Protein AF-A0A2D6X4I3-F1 (afdb_monomer)

Nearest PDB structu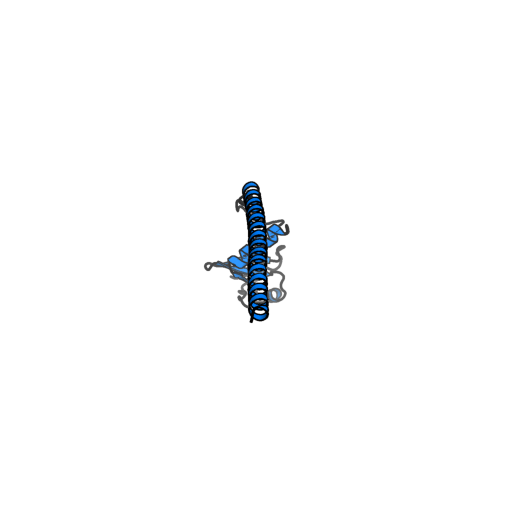res (foldseek):
  6twr-assembly1_B  TM=4.221E-01  e=1.942E+00  Bacillus subtilis
  7b1h-assembly2_E  TM=2.962E-01  e=4.558E+00  Homo sapiens

pLDDT: mean 77.53, std 13.9, range [40.97, 93.25]

Solvent-accessible surface area (backbone atoms only — not comparable to full-atom values): 8113 Å² total; per-residue (Å²): 106,68,42,36,67,75,40,82,82,58,91,62,49,70,49,77,47,72,47,102,84,48,42,32,42,35,34,41,54,75,37,73,79,57,76,80,47,50,41,65,42,62,82,59,84,85,38,88,44,42,47,81,32,50,51,69,56,48,52,49,53,53,54,51,37,55,74,69,66,71,57,87,80,67,85,66,87,59,79,69,73,70,76,54,60,67,59,56,51,50,54,51,49,51,53,50,52,51,51,53,52,52,51,52,49,54,49,51,53,54,51,53,54,51,51,54,51,53,54,53,50,52,53,51,52,52,51,52,52,52,51,54,53,54,64,74,74,111

Mean predicted aligned error: 17.74 Å

Radius of gyration: 34.86 Å; Cα contacts (8 Å, |Δi|>4): 90; chains: 1; bounding box: 54×43×102 Å

Secondary structure (DSSP, 8-state):
---GGGTTT-S-SEEEEE-TTSEEEEEETT-GGGGGS-TTPPPPTTSTTEEEEEHHHHHHHHHHHHHTT--TT----S------HHHHHHHHHHHHHHHHHHHHHHHHHHHHHHHHHHHHHHHHHHHHHHHHHHHTT-

Foldseek 3Di:
DQALVPLPPDPDQWDWDADPVQKIKIFRSPDPVSVPDDSGDDDDCPDPRIDIDHNVRVVVVVVVCVVVVVCPPDPPPPPPVPPPVVVVVVVVVVVVVVVVVVVVVVVVVVVVVVVVVVVVVVVVVVVVVVVVVVVVVD

Sequence (138 aa):
MPIGSLLQGREQQYVANQDDKGTWRVLDTWHETLKNMQPDDDVEDDNPAITILTEGAFIALVKEAARSGTLENANFSVEAAEVDETLVNELRQQINELTVALNSEKQNVVLSKKSLKETAMEHVVRLAAMDDMNSLSQ

Structure (mmCIF, N/CA/C/O backbone):
data_AF-A0A2D6X4I3-F1
#
_entry.id   AF-A0A2D6X4I3-F1
#
loop_
_atom_site.group_PDB
_atom_site.id
_atom_site.type_symbol
_atom_site.label_atom_id
_atom_site.label_alt_id
_atom_site.label_comp_id
_atom_site.label_asym_id
_atom_site.label_entity_id
_atom_site.label_seq_id
_atom_site.pdbx_PDB_ins_code
_atom_site.Cartn_x
_atom_site.Cartn_y
_atom_site.Cartn_z
_atom_site.occupancy
_atom_site.B_iso_or_equiv
_atom_site.auth_seq_id
_atom_site.auth_comp_id
_atom_site.auth_asym_id
_atom_site.auth_atom_id
_atom_site.pdbx_PDB_model_num
ATOM 1 N N . MET A 1 1 ? 7.019 -5.721 -24.549 1.00 46.41 1 MET A N 1
ATOM 2 C CA . MET A 1 1 ? 7.211 -4.348 -25.074 1.00 46.41 1 MET A CA 1
ATOM 3 C C . MET A 1 1 ? 8.696 -4.166 -25.358 1.00 46.41 1 MET A C 1
ATOM 5 O O . MET A 1 1 ? 9.446 -4.301 -24.397 1.00 46.41 1 MET A O 1
ATOM 9 N N . PRO A 1 2 ? 9.111 -3.811 -26.592 1.00 44.56 2 PRO A N 1
ATOM 10 C CA . PRO A 1 2 ? 10.525 -3.687 -26.946 1.00 44.56 2 PRO A CA 1
ATOM 11 C C . PRO A 1 2 ? 11.089 -2.443 -26.253 1.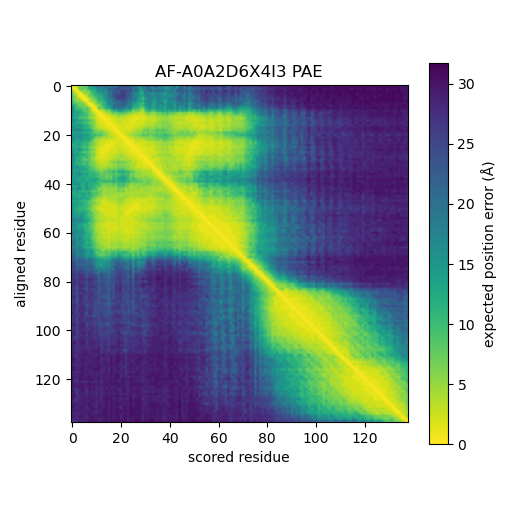00 44.56 2 PRO A C 1
ATOM 13 O O . PRO A 1 2 ? 10.728 -1.311 -26.587 1.00 44.56 2 PRO A O 1
ATOM 16 N N . ILE A 1 3 ? 11.847 -2.658 -25.178 1.00 54.31 3 ILE A N 1
ATOM 17 C CA . ILE A 1 3 ? 12.078 -1.649 -24.136 1.00 54.31 3 ILE A CA 1
ATOM 18 C C . ILE A 1 3 ? 13.544 -1.219 -24.036 1.00 54.31 3 ILE A C 1
ATOM 20 O O . ILE A 1 3 ? 13.811 -0.074 -23.672 1.00 54.31 3 ILE A O 1
ATOM 24 N N . GLY A 1 4 ? 14.510 -2.066 -24.374 1.00 49.66 4 GLY A N 1
ATOM 25 C CA . GLY A 1 4 ? 15.913 -1.793 -24.070 1.00 49.66 4 GLY A CA 1
ATOM 26 C C . GLY A 1 4 ? 16.513 -0.520 -24.708 1.00 49.66 4 GLY A C 1
ATOM 27 O O . GLY A 1 4 ? 17.418 0.061 -24.116 1.00 49.66 4 GLY A O 1
ATOM 28 N N . SER A 1 5 ? 16.040 -0.028 -25.873 1.00 42.50 5 SER A N 1
ATOM 29 C CA . SER A 1 5 ? 16.654 1.154 -26.535 1.00 42.50 5 SER A CA 1
ATOM 30 C C . SER A 1 5 ? 16.273 2.467 -25.873 1.00 42.50 5 SER A C 1
ATOM 32 O O . SER A 1 5 ? 16.924 3.488 -26.087 1.00 42.50 5 SER A O 1
ATOM 34 N N . LEU A 1 6 ? 15.162 2.454 -25.143 1.00 50.59 6 LEU A N 1
ATOM 35 C CA . LEU A 1 6 ? 14.474 3.638 -24.638 1.00 50.59 6 LEU A CA 1
ATOM 36 C C . LEU A 1 6 ? 14.788 3.922 -23.164 1.00 50.59 6 LEU A C 1
ATOM 38 O O . LEU A 1 6 ? 14.321 4.934 -22.633 1.00 50.59 6 LEU A O 1
ATOM 42 N N . LEU A 1 7 ? 15.552 3.041 -22.509 1.00 53.62 7 LEU A N 1
ATOM 43 C CA . LEU A 1 7 ? 15.829 3.094 -21.072 1.00 53.62 7 LEU A CA 1
ATOM 44 C C . LEU A 1 7 ? 17.205 3.659 -20.708 1.00 53.62 7 LEU A C 1
ATOM 46 O O . LEU A 1 7 ? 17.340 4.261 -19.644 1.00 53.62 7 LEU A O 1
ATOM 50 N N . GLN A 1 8 ? 18.220 3.523 -21.567 1.00 47.16 8 GLN A N 1
ATOM 51 C CA . GLN A 1 8 ? 19.526 4.144 -21.324 1.00 47.16 8 GLN A CA 1
ATOM 52 C C . GLN A 1 8 ? 19.444 5.657 -21.581 1.00 47.16 8 GLN A C 1
ATOM 54 O O . GLN A 1 8 ? 19.486 6.106 -22.722 1.00 47.16 8 GLN A O 1
ATOM 59 N N . GLY A 1 9 ? 19.323 6.448 -20.507 1.00 51.84 9 GLY A N 1
ATOM 60 C CA . GLY A 1 9 ? 19.392 7.917 -20.559 1.00 51.84 9 GLY A CA 1
ATOM 61 C C . GLY A 1 9 ? 18.153 8.673 -20.069 1.00 51.84 9 GLY A C 1
ATOM 62 O O . GLY A 1 9 ? 18.078 9.883 -20.268 1.00 51.84 9 GLY A O 1
ATOM 63 N N . ARG A 1 10 ? 17.181 8.009 -19.429 1.00 59.31 10 ARG A N 1
ATOM 64 C CA . ARG A 1 10 ? 16.062 8.708 -18.775 1.00 59.31 10 ARG A CA 1
ATOM 65 C C . ARG A 1 10 ? 16.497 9.305 -17.434 1.00 59.31 10 ARG A C 1
ATOM 67 O O . ARG A 1 10 ? 17.086 8.614 -16.607 1.00 59.31 10 ARG A O 1
ATOM 74 N N . GLU A 1 11 ? 16.137 10.569 -17.198 1.00 63.28 11 GLU A N 1
ATOM 75 C CA . GLU A 1 11 ? 16.295 11.235 -15.891 1.00 63.28 11 GLU A CA 1
ATOM 76 C C . GLU A 1 11 ? 15.450 10.569 -14.790 1.00 63.28 11 GLU A C 1
ATOM 78 O O . GLU A 1 11 ? 15.757 10.682 -13.607 1.00 63.28 11 GLU A O 1
ATOM 83 N N . GLN A 1 12 ? 14.383 9.865 -15.175 1.00 70.69 12 GLN A N 1
ATOM 84 C CA . GLN A 1 12 ? 13.465 9.199 -14.256 1.00 70.69 12 GLN A CA 1
ATOM 85 C C . GLN A 1 12 ? 13.907 7.759 -14.001 1.00 70.69 12 GLN A C 1
ATOM 87 O O . GLN A 1 12 ? 13.862 6.935 -14.911 1.00 70.69 12 GLN A O 1
ATOM 92 N N . GLN A 1 13 ? 14.277 7.462 -12.754 1.00 80.94 13 GLN A N 1
ATOM 93 C CA . GLN A 1 13 ? 14.703 6.128 -12.332 1.00 80.94 13 GLN A CA 1
ATOM 94 C C . GLN A 1 13 ? 13.565 5.098 -12.405 1.00 80.94 13 GLN A C 1
ATOM 96 O O . GLN A 1 13 ? 13.770 4.011 -12.936 1.00 80.94 13 GLN A O 1
ATOM 101 N N . TYR A 1 14 ? 12.361 5.437 -11.935 1.00 84.06 14 TYR A N 1
ATOM 102 C CA . TYR A 1 14 ? 11.244 4.492 -11.845 1.00 84.06 14 TYR A CA 1
ATOM 103 C C . TYR A 1 14 ? 10.129 4.820 -12.836 1.00 84.06 14 TYR A C 1
ATOM 105 O O . TYR A 1 14 ? 9.672 5.960 -12.912 1.00 84.06 14 TYR A O 1
ATOM 113 N N . VAL A 1 15 ? 9.651 3.803 -13.553 1.00 84.19 15 VAL A N 1
ATOM 114 C CA . VAL A 1 15 ? 8.513 3.907 -14.477 1.00 84.19 15 VAL A CA 1
ATOM 115 C C . VAL A 1 15 ? 7.460 2.884 -14.078 1.00 84.19 15 VAL A C 1
ATOM 117 O O . VAL A 1 15 ? 7.745 1.691 -14.042 1.00 84.19 15 VAL A O 1
ATOM 120 N N . ALA A 1 16 ? 6.239 3.337 -13.797 1.00 86.31 16 ALA A N 1
ATOM 121 C CA . ALA A 1 16 ? 5.122 2.464 -13.457 1.00 86.31 16 ALA A CA 1
ATOM 122 C C . ALA A 1 16 ? 4.143 2.367 -14.633 1.00 86.31 16 ALA A C 1
ATOM 124 O O . ALA A 1 16 ? 3.664 3.391 -15.115 1.00 86.31 16 ALA A O 1
ATOM 125 N N . ASN A 1 17 ? 3.827 1.147 -15.069 1.00 86.56 17 ASN A N 1
ATOM 126 C CA . ASN A 1 17 ? 2.817 0.883 -16.093 1.00 86.56 17 ASN A CA 1
ATOM 127 C C . ASN A 1 17 ? 1.770 -0.095 -15.560 1.00 86.56 17 ASN A C 1
ATOM 129 O O . ASN A 1 17 ? 2.116 -1.119 -14.968 1.00 86.56 17 ASN A O 1
ATOM 133 N N . GLN A 1 18 ? 0.500 0.214 -15.795 1.00 88.50 18 GLN A N 1
ATOM 134 C CA . GLN A 1 18 ? -0.616 -0.668 -15.475 1.00 88.50 18 GLN A CA 1
ATOM 135 C C . GLN A 1 18 ? -0.930 -1.567 -16.674 1.00 88.50 18 GLN A C 1
ATOM 137 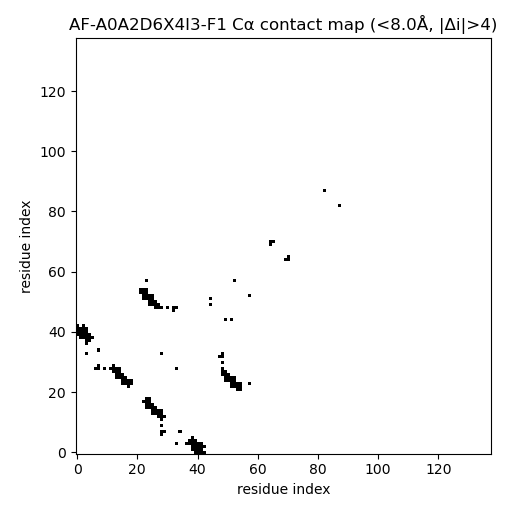O O . GLN A 1 18 ? -0.871 -1.113 -17.817 1.00 88.50 18 GLN A O 1
ATOM 142 N N . ASP A 1 19 ? -1.267 -2.829 -16.421 1.00 85.00 19 ASP A N 1
ATOM 143 C CA . ASP A 1 19 ? -1.838 -3.711 -17.439 1.00 85.00 19 ASP A CA 1
ATOM 144 C C . ASP A 1 19 ? -3.369 -3.741 -17.431 1.00 85.00 19 ASP A C 1
ATOM 146 O O . ASP A 1 19 ? -4.028 -3.244 -16.517 1.00 85.00 19 ASP A O 1
ATOM 150 N N . ASP A 1 20 ? -3.941 -4.400 -18.439 1.00 85.75 20 ASP A N 1
ATOM 151 C CA . ASP A 1 20 ? -5.391 -4.544 -18.618 1.00 85.75 20 ASP A CA 1
ATOM 152 C C . ASP A 1 20 ? -6.090 -5.282 -17.457 1.00 85.75 20 ASP A C 1
ATOM 154 O O . ASP A 1 20 ? -7.318 -5.297 -17.375 1.00 85.75 20 ASP A O 1
ATOM 158 N N . LYS A 1 21 ? -5.328 -5.928 -16.564 1.00 85.12 21 LYS A N 1
ATOM 159 C CA . LYS A 1 21 ? -5.835 -6.676 -15.404 1.00 85.12 21 LYS A CA 1
ATOM 160 C C . LYS A 1 21 ? -5.698 -5.897 -14.094 1.00 85.12 21 LYS A C 1
ATOM 162 O O . LYS A 1 21 ? -6.006 -6.448 -13.038 1.00 85.12 21 LYS A O 1
ATOM 167 N N . GLY A 1 22 ? -5.238 -4.646 -14.139 1.00 81.06 22 GLY A N 1
ATOM 168 C CA . GLY A 1 22 ? -5.058 -3.804 -12.957 1.00 81.06 22 GLY A CA 1
ATOM 169 C C . GLY A 1 22 ? -3.782 -4.101 -12.162 1.00 81.06 22 GLY A C 1
ATOM 170 O O . GLY A 1 22 ? -3.657 -3.687 -11.010 1.00 81.06 22 GLY A O 1
ATOM 171 N N . THR A 1 23 ? -2.819 -4.809 -12.748 1.00 88.88 23 THR A N 1
ATOM 172 C CA . THR A 1 23 ? -1.511 -5.052 -12.132 1.00 88.88 23 THR A CA 1
ATOM 173 C C . THR A 1 23 ? -0.538 -3.956 -12.546 1.00 88.88 23 THR A C 1
ATOM 175 O O . THR A 1 23 ? -0.415 -3.625 -13.725 1.00 88.88 23 THR A O 1
ATOM 178 N N . TRP A 1 24 ? 0.169 -3.395 -11.571 1.00 90.19 24 TRP A N 1
ATOM 179 C CA . TRP A 1 24 ? 1.172 -2.360 -11.783 1.00 90.19 24 TRP A CA 1
ATOM 180 C C . TRP A 1 24 ? 2.562 -2.981 -11.842 1.00 90.19 24 TRP A C 1
ATOM 182 O O . TRP A 1 24 ? 2.983 -3.665 -10.910 1.00 90.19 24 TRP A O 1
ATOM 192 N N . ARG A 1 25 ? 3.289 -2.710 -12.925 1.00 89.56 25 ARG A N 1
ATOM 193 C CA . ARG A 1 25 ? 4.703 -3.054 -13.088 1.00 89.56 25 ARG A CA 1
ATOM 194 C C . ARG A 1 25 ? 5.530 -1.794 -12.908 1.00 89.56 25 ARG A C 1
ATOM 196 O O . ARG A 1 25 ? 5.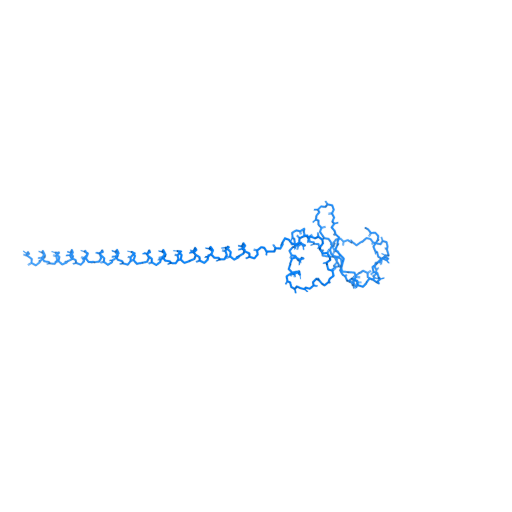429 -0.875 -13.721 1.00 89.56 25 ARG A O 1
ATOM 203 N N . VAL A 1 26 ? 6.321 -1.748 -11.844 1.00 89.50 26 VAL A N 1
ATOM 204 C CA . VAL A 1 26 ? 7.266 -0.664 -11.570 1.00 89.50 26 VAL A CA 1
ATOM 205 C C . VAL A 1 26 ? 8.652 -1.125 -11.992 1.00 89.50 26 VAL A C 1
ATOM 207 O O . VAL A 1 26 ? 9.198 -2.052 -11.406 1.00 89.50 26 VAL A O 1
ATOM 210 N N . LEU A 1 27 ? 9.202 -0.486 -13.016 1.00 87.88 27 LEU A N 1
ATOM 211 C CA . LEU A 1 27 ? 10.519 -0.775 -13.563 1.00 87.88 27 LEU A CA 1
ATOM 212 C C . LEU A 1 27 ? 11.546 0.224 -13.025 1.00 87.88 27 LEU A C 1
ATOM 214 O O . LEU A 1 27 ? 11.372 1.431 -13.211 1.00 87.88 27 LEU A O 1
ATOM 218 N N . ASP A 1 28 ? 12.624 -0.276 -12.422 1.00 88.19 28 ASP A N 1
ATOM 219 C CA . ASP A 1 28 ? 13.833 0.498 -12.133 1.00 88.19 28 ASP A CA 1
ATOM 220 C C . ASP A 1 28 ? 14.729 0.529 -13.374 1.00 88.19 28 ASP A C 1
ATOM 222 O O . ASP A 1 28 ? 15.460 -0.411 -13.683 1.00 88.19 28 ASP A O 1
ATOM 226 N N . THR A 1 29 ? 14.663 1.638 -14.098 1.00 81.69 29 THR A N 1
ATOM 227 C CA . THR A 1 29 ? 15.393 1.852 -15.350 1.00 81.69 29 THR A CA 1
ATOM 228 C C . THR A 1 29 ? 16.902 1.996 -15.154 1.00 81.69 29 THR A C 1
ATOM 230 O O . THR A 1 29 ? 17.651 1.904 -16.126 1.00 81.69 29 THR A O 1
ATOM 233 N N . TRP A 1 30 ? 17.368 2.212 -13.920 1.00 86.31 30 TRP A N 1
ATOM 234 C CA . TRP A 1 30 ? 18.792 2.340 -13.603 1.00 86.31 30 TRP A CA 1
ATOM 235 C C . TRP A 1 30 ? 19.399 1.020 -13.116 1.00 86.31 30 TRP A C 1
ATOM 237 O O . TRP A 1 30 ? 20.607 0.947 -12.877 1.00 86.31 30 TRP A O 1
ATOM 247 N N . HIS A 1 31 ? 18.587 -0.034 -13.001 1.00 86.25 31 HIS A N 1
ATOM 248 C CA . HIS A 1 31 ? 19.027 -1.328 -12.511 1.00 86.25 31 HIS A CA 1
ATOM 249 C C . HIS A 1 31 ? 20.055 -1.984 -13.454 1.00 86.25 31 HIS A C 1
ATOM 251 O O . HIS A 1 31 ? 19.891 -2.029 -14.675 1.00 86.25 31 HIS A O 1
ATOM 257 N N . GLU A 1 32 ? 21.127 -2.544 -12.882 1.00 84.88 32 GLU A N 1
ATOM 258 C CA . GLU A 1 32 ? 22.283 -3.074 -13.627 1.00 84.88 32 GLU A CA 1
ATOM 259 C C . GLU A 1 32 ? 21.919 -4.201 -14.606 1.00 84.88 32 GLU A C 1
ATOM 261 O O . GLU A 1 32 ? 22.546 -4.341 -15.656 1.00 84.88 32 GLU A O 1
ATOM 266 N N . THR A 1 33 ? 20.885 -4.989 -14.296 1.00 84.00 33 THR A N 1
ATOM 267 C CA . THR A 1 33 ? 20.435 -6.098 -15.158 1.00 84.00 33 THR A CA 1
ATOM 268 C C . THR A 1 33 ? 19.929 -5.630 -16.516 1.00 84.00 33 THR A C 1
ATOM 270 O O . THR A 1 33 ? 20.027 -6.382 -17.481 1.00 84.00 33 THR A O 1
ATOM 273 N N . LEU A 1 34 ? 19.463 -4.384 -16.619 1.00 79.38 34 LEU A N 1
ATOM 274 C CA . LEU A 1 34 ? 18.960 -3.812 -17.865 1.00 79.38 34 LEU A CA 1
ATOM 275 C C . LEU A 1 34 ? 20.086 -3.314 -18.780 1.00 79.38 34 LEU A C 1
ATOM 277 O O . LEU A 1 34 ? 19.879 -3.178 -19.981 1.00 79.38 34 LEU A O 1
ATOM 281 N N . LYS A 1 35 ? 21.299 -3.081 -18.254 1.00 76.88 35 LYS A N 1
ATOM 282 C CA . LYS A 1 35 ? 22.430 -2.557 -19.046 1.00 76.88 35 LYS A CA 1
ATOM 283 C C . LYS A 1 35 ? 22.931 -3.527 -20.111 1.00 76.88 35 LYS A C 1
ATOM 285 O O . LYS A 1 35 ? 23.544 -3.091 -21.081 1.00 76.88 35 LYS A O 1
ATOM 290 N N . ASN A 1 36 ? 22.695 -4.820 -19.905 1.00 76.44 36 ASN A N 1
ATOM 291 C CA . ASN A 1 36 ? 23.133 -5.886 -20.803 1.00 76.44 36 ASN A CA 1
ATOM 292 C C . ASN A 1 36 ? 22.003 -6.406 -21.704 1.00 76.44 36 ASN A C 1
ATOM 294 O O . ASN A 1 36 ? 22.250 -7.314 -22.495 1.00 76.44 36 ASN A O 1
ATOM 298 N N . MET A 1 37 ? 20.782 -5.874 -21.577 1.00 74.75 37 MET A N 1
ATOM 299 C CA . MET A 1 37 ? 19.652 -6.273 -22.418 1.00 74.75 37 MET A CA 1
ATOM 300 C C . MET A 1 37 ? 19.699 -5.538 -23.751 1.00 74.75 37 MET A C 1
ATOM 302 O O . MET A 1 37 ? 20.101 -4.371 -23.821 1.00 74.75 37 MET A O 1
ATOM 306 N N . GLN A 1 38 ? 19.303 -6.225 -24.820 1.00 74.62 38 GLN A N 1
ATOM 307 C CA . GLN A 1 38 ? 19.220 -5.585 -26.115 1.00 74.62 38 GLN A CA 1
ATOM 308 C C . GLN A 1 38 ? 18.026 -4.639 -26.187 1.00 74.62 38 GLN A C 1
ATOM 310 O O . GLN A 1 38 ? 17.029 -4.806 -25.483 1.00 74.62 38 GLN A O 1
ATOM 315 N N . PRO A 1 39 ? 18.116 -3.637 -27.071 1.00 65.06 39 PRO A N 1
ATOM 316 C CA . PRO A 1 39 ? 17.098 -2.625 -27.208 1.00 65.06 39 PRO A CA 1
ATOM 317 C C . PRO A 1 39 ? 15.663 -3.097 -27.472 1.00 65.06 39 PRO A C 1
ATOM 319 O O . PRO A 1 39 ? 14.717 -2.391 -27.124 1.00 65.06 39 PRO A O 1
ATOM 322 N N . ASP A 1 40 ? 15.517 -4.283 -28.045 1.00 70.31 40 ASP A N 1
ATOM 323 C CA . ASP A 1 40 ? 14.233 -4.873 -28.407 1.00 70.31 40 ASP A CA 1
ATOM 324 C C . ASP A 1 40 ? 13.830 -6.022 -27.475 1.00 70.31 40 ASP A C 1
ATOM 326 O O . ASP A 1 40 ? 12.771 -6.619 -27.669 1.00 70.31 40 ASP A O 1
ATOM 330 N N . ASP A 1 41 ? 14.647 -6.319 -26.460 1.00 78.00 41 ASP A N 1
ATOM 331 C CA . ASP A 1 41 ? 14.343 -7.374 -25.505 1.00 78.00 41 ASP A CA 1
ATOM 332 C C . ASP A 1 41 ? 13.197 -6.937 -24.585 1.00 78.00 41 ASP A C 1
ATOM 334 O O . ASP A 1 41 ? 13.166 -5.820 -24.049 1.00 78.00 41 ASP A O 1
ATOM 338 N N . ASP A 1 42 ? 12.254 -7.855 -24.393 1.00 74.25 42 ASP A N 1
ATOM 339 C CA . ASP A 1 42 ? 11.203 -7.731 -23.395 1.00 74.25 42 ASP A CA 1
ATOM 340 C C . ASP A 1 42 ? 11.786 -8.044 -22.006 1.00 74.25 42 ASP A C 1
ATOM 342 O O . ASP A 1 42 ? 12.549 -8.994 -21.831 1.00 74.25 42 ASP A O 1
ATOM 346 N N . VAL A 1 43 ? 11.421 -7.244 -21.001 1.00 80.62 43 VAL A N 1
ATOM 347 C CA . VAL A 1 43 ? 11.801 -7.495 -19.604 1.00 80.62 43 VAL A CA 1
ATOM 348 C C . VAL A 1 43 ? 10.748 -8.395 -18.965 1.00 80.62 43 VAL A C 1
ATOM 350 O O . VAL A 1 43 ? 9.585 -8.006 -18.868 1.00 80.62 43 VAL A O 1
ATOM 353 N N . GLU A 1 44 ? 11.157 -9.594 -18.552 1.00 83.69 44 GLU A N 1
ATOM 354 C CA . GLU A 1 44 ? 10.276 -10.554 -17.883 1.00 83.69 44 GLU A CA 1
ATOM 355 C C . GLU A 1 44 ? 9.871 -10.092 -16.474 1.00 83.69 44 GLU A C 1
ATOM 357 O O . GLU A 1 44 ? 10.602 -9.376 -15.790 1.00 83.69 44 GLU A O 1
ATOM 362 N N . ASP A 1 45 ? 8.687 -10.527 -16.041 1.00 81.12 45 ASP A N 1
ATOM 363 C CA . ASP A 1 45 ? 8.058 -10.157 -14.765 1.00 81.12 45 ASP A CA 1
ATOM 364 C C . ASP A 1 45 ? 8.847 -10.636 -13.526 1.00 81.12 45 ASP A C 1
ATOM 366 O O . ASP A 1 45 ? 8.650 -10.118 -12.428 1.00 81.12 45 ASP A O 1
ATOM 370 N N . ASP A 1 46 ? 9.738 -11.614 -13.687 1.00 85.94 46 ASP A N 1
ATOM 371 C CA . ASP A 1 46 ? 10.629 -12.142 -12.649 1.00 85.94 46 ASP A CA 1
ATOM 372 C C . ASP A 1 46 ? 11.982 -11.410 -12.573 1.00 85.94 46 ASP A C 1
ATOM 374 O O . ASP A 1 46 ? 12.801 -11.695 -11.691 1.00 85.94 46 ASP A O 1
ATOM 378 N N . ASN A 1 47 ? 12.226 -10.449 -13.469 1.00 85.94 47 ASN A N 1
ATOM 379 C CA . ASN A 1 47 ? 13.456 -9.676 -13.482 1.00 85.94 47 ASN A CA 1
ATOM 380 C C . ASN A 1 47 ? 13.571 -8.843 -12.193 1.00 85.94 47 ASN A C 1
ATOM 382 O O . ASN A 1 47 ? 12.626 -8.142 -11.830 1.00 85.94 47 ASN A O 1
ATOM 386 N N . PRO A 1 48 ? 14.740 -8.819 -11.527 1.00 87.75 48 PRO A N 1
ATOM 387 C CA . PRO A 1 48 ? 14.934 -8.048 -10.295 1.00 87.75 48 PRO A CA 1
ATOM 388 C C . PRO A 1 48 ? 14.757 -6.531 -10.467 1.00 87.75 48 PRO A C 1
ATOM 390 O O . PRO A 1 48 ? 14.581 -5.828 -9.477 1.00 87.75 48 PRO A O 1
ATOM 393 N N . ALA A 1 49 ? 14.789 -6.019 -11.702 1.00 86.69 49 ALA A N 1
ATOM 394 C CA . ALA A 1 49 ? 14.490 -4.622 -12.001 1.00 86.69 49 ALA A CA 1
ATOM 395 C C . ALA A 1 49 ? 12.985 -4.291 -11.963 1.00 86.69 49 ALA A C 1
ATOM 397 O O . ALA A 1 49 ? 12.624 -3.117 -12.041 1.00 86.69 49 ALA A O 1
ATOM 398 N N . ILE A 1 50 ? 12.102 -5.294 -11.880 1.00 89.25 50 ILE A N 1
ATOM 399 C CA . ILE A 1 50 ? 10.649 -5.120 -11.874 1.00 89.25 50 ILE A CA 1
ATOM 400 C C . ILE A 1 50 ? 10.087 -5.413 -10.485 1.00 89.25 50 ILE A C 1
ATOM 402 O O . ILE A 1 50 ? 10.331 -6.449 -9.876 1.00 89.25 50 ILE A O 1
ATOM 406 N N . THR A 1 51 ? 9.260 -4.493 -9.998 1.00 91.06 51 THR A N 1
ATOM 407 C CA . THR A 1 51 ? 8.392 -4.706 -8.842 1.00 91.06 51 THR A CA 1
ATOM 408 C C . THR A 1 51 ? 6.945 -4.765 -9.301 1.00 91.06 51 THR A C 1
ATOM 410 O O . THR A 1 51 ? 6.434 -3.823 -9.910 1.00 91.06 51 THR A O 1
ATOM 413 N N . ILE A 1 52 ? 6.271 -5.868 -8.982 1.00 91.69 52 ILE A N 1
ATOM 414 C CA . ILE A 1 52 ? 4.865 -6.080 -9.323 1.00 91.69 52 ILE A CA 1
ATOM 415 C C . ILE A 1 52 ? 3.999 -5.742 -8.117 1.00 91.69 52 ILE A C 1
ATOM 417 O O . ILE A 1 52 ? 4.178 -6.287 -7.027 1.00 91.69 52 ILE A O 1
ATOM 421 N N . LEU A 1 53 ? 3.035 -4.853 -8.325 1.00 92.12 53 LEU A N 1
ATOM 422 C CA . LEU A 1 53 ? 2.090 -4.413 -7.312 1.00 92.12 53 LEU A CA 1
ATOM 423 C C . LEU A 1 53 ? 0.662 -4.663 -7.785 1.00 92.12 53 LEU A C 1
ATOM 425 O O . LEU A 1 53 ? 0.315 -4.470 -8.950 1.00 92.12 53 LEU A O 1
ATOM 429 N N . THR A 1 54 ? -0.198 -5.049 -6.849 1.00 93.25 54 THR A N 1
ATOM 430 C CA . THR A 1 54 ? -1.644 -4.987 -7.079 1.00 93.25 54 THR A CA 1
ATOM 431 C C . THR A 1 54 ? -2.090 -3.527 -7.121 1.00 93.25 54 THR A C 1
ATOM 433 O O . THR A 1 54 ? -1.442 -2.660 -6.531 1.00 93.25 54 THR A O 1
ATOM 436 N N . GLU A 1 55 ? -3.226 -3.246 -7.759 1.00 88.50 55 GLU A N 1
ATOM 437 C CA . GLU A 1 55 ? -3.813 -1.901 -7.784 1.00 88.50 55 GLU A CA 1
ATOM 438 C C . GLU A 1 55 ? -3.937 -1.285 -6.384 1.00 88.50 55 GLU A C 1
ATOM 440 O O . GLU A 1 55 ? -3.500 -0.158 -6.154 1.00 88.50 55 GLU A O 1
ATOM 445 N N . GLY A 1 56 ? -4.441 -2.052 -5.413 1.00 89.25 56 GLY A N 1
ATOM 446 C CA . GLY A 1 56 ? -4.558 -1.592 -4.029 1.00 89.25 56 GLY A CA 1
ATOM 447 C C . GLY A 1 56 ? -3.207 -1.257 -3.389 1.00 89.25 56 GLY A C 1
ATOM 448 O O . GLY A 1 56 ? -3.093 -0.244 -2.698 1.00 89.25 56 GLY A O 1
ATOM 449 N N . ALA A 1 57 ? -2.174 -2.066 -3.646 1.00 91.19 57 ALA A N 1
ATOM 450 C CA . ALA A 1 57 ? -0.827 -1.817 -3.135 1.00 91.19 57 ALA A CA 1
ATOM 451 C C . ALA A 1 57 ? -0.197 -0.566 -3.765 1.00 91.19 57 ALA A C 1
ATOM 453 O O . ALA A 1 57 ? 0.410 0.237 -3.057 1.00 91.19 57 ALA A O 1
ATOM 454 N N . PHE A 1 58 ? -0.392 -0.363 -5.071 1.00 90.06 58 PHE A N 1
ATOM 455 C CA . PHE A 1 58 ? 0.083 0.830 -5.766 1.00 90.06 58 PHE A CA 1
ATOM 456 C C . PHE A 1 58 ? -0.611 2.100 -5.250 1.00 90.06 58 PHE A C 1
ATOM 458 O O . PHE A 1 58 ? 0.057 3.072 -4.903 1.00 90.06 58 PHE A O 1
ATOM 465 N N . ILE A 1 59 ? -1.939 2.076 -5.094 1.00 88.00 59 ILE A N 1
ATOM 466 C CA . ILE A 1 59 ? -2.700 3.204 -4.534 1.00 88.00 59 ILE A CA 1
ATOM 467 C C . ILE A 1 59 ? -2.240 3.524 -3.106 1.00 88.00 59 ILE A C 1
ATOM 469 O O . ILE A 1 59 ? -2.100 4.696 -2.755 1.00 88.00 59 ILE A O 1
ATOM 473 N N . ALA A 1 60 ? -1.999 2.508 -2.272 1.00 90.44 60 ALA A N 1
ATOM 474 C CA . ALA A 1 60 ? -1.509 2.707 -0.910 1.00 90.44 60 ALA A CA 1
ATOM 475 C C . ALA A 1 60 ? -0.121 3.367 -0.890 1.00 90.44 60 ALA A C 1
ATOM 477 O O . ALA A 1 60 ? 0.087 4.319 -0.138 1.00 90.44 60 ALA A O 1
ATOM 478 N N . LEU A 1 61 ? 0.794 2.914 -1.754 1.00 87.56 61 LEU A N 1
ATOM 479 C CA . LEU A 1 61 ? 2.130 3.494 -1.902 1.00 87.56 61 LEU A CA 1
ATOM 480 C C . LEU A 1 61 ? 2.061 4.970 -2.311 1.00 87.56 61 LEU A C 1
ATOM 482 O O . LEU A 1 61 ? 2.716 5.812 -1.701 1.00 87.56 61 LEU A O 1
ATOM 486 N N . VAL A 1 62 ? 1.230 5.293 -3.305 1.00 85.00 62 VAL A N 1
ATOM 487 C CA . VAL A 1 62 ? 1.047 6.669 -3.782 1.00 85.00 62 VAL A CA 1
ATOM 488 C C . VAL A 1 62 ? 0.441 7.561 -2.696 1.00 85.00 62 VAL A C 1
ATOM 490 O O . VAL A 1 62 ? 0.914 8.676 -2.488 1.00 85.00 62 VAL A O 1
ATOM 493 N N . LYS A 1 63 ? -0.565 7.075 -1.958 1.00 84.88 63 LYS A N 1
ATOM 494 C CA . LYS A 1 63 ? -1.168 7.820 -0.839 1.00 84.88 63 LYS A CA 1
ATOM 495 C C . LYS A 1 63 ? -0.165 8.100 0.276 1.00 84.88 63 LYS A C 1
ATOM 497 O O . LYS A 1 63 ? -0.157 9.20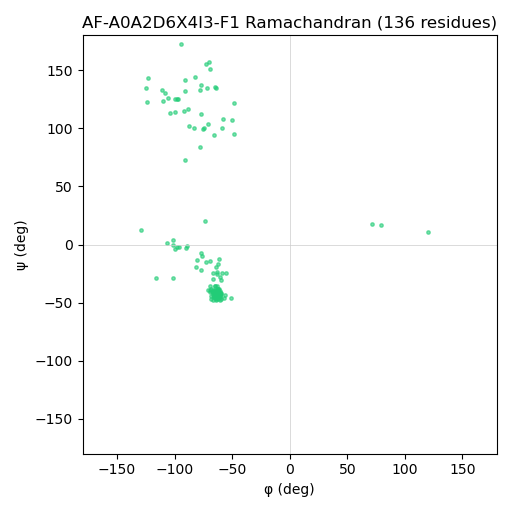0 0.822 1.00 84.88 63 LYS A O 1
ATOM 502 N N . GLU A 1 64 ? 0.683 7.132 0.604 1.00 85.00 64 GLU A N 1
ATOM 503 C CA . GLU A 1 64 ? 1.716 7.313 1.623 1.00 85.00 64 GLU A CA 1
ATOM 504 C C . GLU A 1 64 ? 2.808 8.284 1.159 1.00 85.00 64 GLU A C 1
ATOM 506 O O . GLU A 1 64 ? 3.216 9.157 1.922 1.00 85.00 64 GLU A O 1
ATOM 511 N N . ALA A 1 65 ? 3.228 8.206 -0.106 1.00 82.56 65 ALA A N 1
ATOM 512 C CA . ALA A 1 65 ? 4.180 9.152 -0.686 1.00 82.56 65 ALA A CA 1
ATOM 513 C C . ALA A 1 65 ? 3.617 10.586 -0.729 1.00 82.56 65 ALA A C 1
ATOM 515 O O . ALA A 1 65 ? 4.325 11.541 -0.404 1.00 82.56 65 ALA A O 1
ATOM 516 N N . ALA A 1 66 ? 2.324 10.740 -1.041 1.00 77.81 66 ALA A N 1
ATOM 517 C CA . ALA A 1 66 ? 1.626 12.023 -0.967 1.00 77.81 66 ALA A CA 1
ATOM 518 C C . ALA A 1 66 ? 1.595 12.563 0.471 1.00 77.81 66 ALA A C 1
ATOM 520 O O . ALA A 1 66 ? 1.909 13.728 0.702 1.00 77.81 66 ALA A O 1
ATOM 521 N N . ARG A 1 67 ? 1.291 11.703 1.453 1.00 74.31 67 ARG A N 1
ATOM 522 C CA . ARG A 1 67 ? 1.317 12.056 2.880 1.00 74.31 67 ARG A CA 1
ATOM 523 C C . ARG A 1 67 ? 2.713 12.469 3.350 1.00 74.31 67 ARG A C 1
ATOM 525 O O . ARG A 1 67 ? 2.838 13.384 4.157 1.00 74.31 67 ARG A O 1
ATOM 532 N N . SER A 1 68 ? 3.750 11.798 2.854 1.00 80.88 68 SER A N 1
ATOM 533 C CA . SER A 1 68 ? 5.146 12.086 3.184 1.00 80.88 68 SER A CA 1
ATOM 534 C C . SER A 1 68 ? 5.703 13.318 2.458 1.00 80.88 68 SER A C 1
ATOM 536 O O . SER A 1 68 ? 6.826 13.722 2.758 1.00 80.88 68 SER A O 1
ATOM 538 N N . GLY A 1 69 ? 4.961 13.904 1.511 1.00 69.12 69 GLY A N 1
ATOM 539 C CA . GLY A 1 69 ? 5.382 15.089 0.761 1.00 69.12 69 GLY A CA 1
ATOM 540 C C . GLY A 1 69 ? 6.509 14.842 -0.248 1.00 69.12 69 GLY A C 1
ATOM 541 O O . GLY A 1 69 ? 7.149 15.792 -0.677 1.00 69.12 69 GLY A O 1
ATOM 542 N N . THR A 1 70 ? 6.773 13.589 -0.630 1.00 72.12 70 THR A N 1
ATOM 543 C CA . THR A 1 70 ? 7.884 13.218 -1.530 1.00 72.12 70 THR A CA 1
ATOM 544 C C . THR A 1 70 ? 7.508 13.232 -3.015 1.00 72.12 70 THR A C 1
ATOM 546 O O . THR A 1 70 ? 8.351 12.980 -3.875 1.00 72.12 70 THR A O 1
ATOM 549 N N . LEU A 1 71 ? 6.250 13.533 -3.344 1.00 68.56 71 LEU A N 1
ATOM 550 C CA . LEU A 1 71 ? 5.749 13.598 -4.717 1.00 68.56 71 LEU A CA 1
ATOM 551 C C . LEU A 1 71 ? 5.881 15.019 -5.285 1.00 68.56 71 LEU A C 1
ATOM 553 O O . LEU A 1 71 ? 4.887 15.716 -5.457 1.00 68.56 71 LEU A O 1
ATOM 557 N N . GLU A 1 72 ? 7.105 15.451 -5.596 1.00 55.38 72 GLU A N 1
ATOM 558 C CA . GLU A 1 72 ? 7.355 16.806 -6.125 1.00 55.38 72 GLU A CA 1
ATOM 559 C C . GLU A 1 72 ? 6.889 17.008 -7.586 1.00 55.38 72 GLU A C 1
ATOM 561 O O . GLU A 1 72 ? 6.737 18.143 -8.022 1.00 55.38 72 GLU A O 1
ATOM 566 N N . ASN A 1 73 ? 6.601 15.933 -8.337 1.00 53.38 73 ASN A N 1
ATOM 567 C CA . ASN A 1 73 ? 6.258 15.990 -9.773 1.00 53.38 73 ASN A CA 1
ATOM 568 C C . ASN A 1 73 ? 4.976 15.235 -10.165 1.00 53.38 73 ASN A C 1
ATOM 570 O O . ASN A 1 73 ? 4.728 14.987 -11.347 1.00 53.38 73 ASN A O 1
ATOM 574 N N . ALA A 1 74 ? 4.153 14.829 -9.201 1.00 50.47 74 ALA A N 1
ATOM 575 C CA . ALA A 1 74 ? 2.921 14.116 -9.508 1.00 50.47 74 ALA A CA 1
ATOM 576 C C . ALA A 1 74 ? 1.774 15.112 -9.752 1.00 50.47 74 ALA A C 1
ATOM 578 O O . ALA A 1 74 ? 1.196 15.657 -8.815 1.00 50.47 74 ALA A O 1
ATOM 579 N N . ASN A 1 75 ? 1.433 15.352 -11.024 1.00 43.56 75 ASN A N 1
ATOM 580 C CA . ASN A 1 75 ? 0.231 16.106 -11.382 1.00 43.56 75 ASN A CA 1
ATOM 581 C C . ASN A 1 75 ? -1.000 15.203 -11.238 1.00 43.56 75 ASN A C 1
ATOM 583 O O . ASN A 1 75 ? -1.459 14.579 -12.198 1.00 43.56 75 ASN A O 1
ATOM 587 N N . PHE A 1 76 ? -1.520 15.103 -10.019 1.00 50.62 76 PHE A N 1
ATOM 588 C CA . PHE A 1 76 ? -2.806 14.471 -9.784 1.00 50.62 76 PHE A CA 1
ATOM 589 C C . PHE A 1 76 ? -3.906 15.434 -10.242 1.00 50.62 76 PHE A C 1
ATOM 591 O O . PHE A 1 76 ? -4.323 16.309 -9.499 1.00 50.62 76 PHE A O 1
ATOM 598 N N . SER A 1 77 ? -4.441 15.222 -11.447 1.00 40.97 77 SER A N 1
ATOM 599 C CA . SER A 1 77 ? -5.794 15.697 -11.802 1.00 40.97 77 SER A CA 1
ATOM 600 C C . SER A 1 77 ? -6.889 14.857 -11.128 1.00 40.97 77 SER A C 1
ATOM 602 O O . SER A 1 77 ? -8.035 14.821 -11.564 1.00 40.97 77 SER A O 1
ATOM 604 N N . VAL A 1 78 ? -6.532 14.152 -10.056 1.00 44.56 78 VAL A N 1
ATOM 605 C CA . VAL A 1 78 ? -7.502 13.667 -9.095 1.00 44.56 78 VAL A CA 1
ATOM 606 C C . VAL A 1 78 ? -7.845 14.903 -8.290 1.00 44.56 78 VAL A C 1
ATOM 608 O O . VAL A 1 78 ? -6.975 15.424 -7.597 1.00 44.56 78 VAL A O 1
ATOM 611 N N . GLU A 1 79 ? -9.077 15.391 -8.424 1.00 43.25 79 GLU A N 1
ATOM 612 C CA . GLU A 1 79 ? -9.695 16.242 -7.414 1.00 43.25 79 GLU A CA 1
ATOM 613 C C . GLU A 1 79 ? -9.460 15.532 -6.082 1.00 43.25 79 GLU A C 1
ATOM 615 O O . GLU A 1 79 ? -10.141 14.562 -5.741 1.00 43.25 79 GLU A O 1
ATOM 620 N N . ALA A 1 80 ? -8.392 15.918 -5.382 1.00 49.47 80 ALA A N 1
ATOM 621 C CA . ALA A 1 80 ? -8.194 15.544 -4.008 1.00 49.47 80 ALA A CA 1
ATOM 622 C C . ALA A 1 80 ? -9.432 16.117 -3.346 1.00 49.47 80 ALA A C 1
ATOM 624 O O . ALA A 1 80 ? -9.530 17.333 -3.215 1.00 49.47 80 ALA A O 1
ATOM 625 N N . ALA A 1 81 ? -10.424 15.261 -3.082 1.00 54.06 81 ALA A N 1
ATOM 626 C CA . ALA A 1 81 ? -11.577 15.639 -2.299 1.00 54.06 81 ALA A CA 1
ATOM 627 C C . ALA A 1 81 ? -10.976 16.271 -1.053 1.00 54.06 81 ALA A C 1
ATOM 629 O O . ALA A 1 81 ? -10.298 15.571 -0.290 1.00 54.06 81 ALA A O 1
ATOM 630 N N . GLU A 1 82 ? -11.080 17.601 -0.968 1.00 57.31 82 GLU A N 1
ATOM 631 C CA . GLU A 1 82 ? -10.532 18.361 0.138 1.00 57.31 82 GLU A CA 1
ATOM 632 C C . GLU A 1 82 ? -11.003 17.628 1.378 1.00 57.31 82 GLU A C 1
ATOM 634 O O . GLU A 1 82 ? -12.192 17.322 1.511 1.00 57.31 82 GLU A O 1
ATOM 639 N N . VAL A 1 83 ? -10.047 17.194 2.198 1.00 59.12 83 VAL A N 1
ATOM 640 C CA . VAL A 1 83 ? -10.377 16.482 3.423 1.00 59.12 83 VAL A CA 1
ATOM 641 C C . VAL A 1 83 ? -11.260 17.445 4.189 1.00 59.12 83 VAL A C 1
ATOM 643 O O . VAL A 1 83 ? -10.774 18.479 4.635 1.00 59.12 83 VAL A O 1
ATOM 646 N N . ASP A 1 84 ? -12.553 17.140 4.260 1.00 67.62 84 ASP A N 1
ATOM 647 C CA . ASP A 1 84 ? -13.516 18.011 4.906 1.00 67.62 84 ASP A CA 1
ATOM 648 C C . ASP A 1 84 ? -13.172 18.039 6.395 1.00 67.62 84 ASP A C 1
ATOM 650 O O . ASP A 1 84 ? -13.528 17.149 7.174 1.00 67.62 84 ASP A O 1
ATOM 654 N N . GLU A 1 85 ? -12.384 19.043 6.779 1.00 73.25 85 GLU A N 1
ATOM 655 C CA . GLU A 1 85 ? -11.897 19.216 8.140 1.00 73.25 85 GLU A CA 1
ATOM 656 C C . GLU A 1 85 ? -13.068 19.335 9.119 1.00 73.25 85 GLU A C 1
ATOM 658 O O . GLU A 1 85 ? -12.928 18.977 10.290 1.00 73.25 85 GLU A O 1
ATOM 663 N N . THR A 1 86 ? -14.244 19.770 8.648 1.00 75.69 86 THR A N 1
ATOM 664 C CA . THR A 1 86 ? -15.455 19.835 9.468 1.00 75.69 86 THR A CA 1
ATOM 665 C C . THR A 1 86 ? -15.949 18.436 9.829 1.00 75.69 86 THR A C 1
ATOM 667 O O . THR A 1 86 ? -16.137 18.151 11.013 1.00 75.69 86 THR A O 1
ATOM 670 N N . LEU A 1 87 ? -16.013 17.521 8.856 1.00 77.12 87 LEU A N 1
ATOM 671 C CA . LEU A 1 87 ? -16.379 16.121 9.073 1.00 77.12 87 LEU A CA 1
ATOM 672 C C . LEU A 1 87 ? -15.354 15.393 9.955 1.00 77.12 87 LEU A C 1
ATOM 674 O O . LEU A 1 87 ? -15.716 14.616 10.840 1.00 77.12 87 LEU A O 1
ATOM 678 N N . VAL A 1 88 ? -14.059 15.658 9.757 1.00 80.25 88 VAL A N 1
ATOM 679 C CA . VAL A 1 88 ? -12.995 15.070 10.587 1.00 80.25 88 VAL A CA 1
ATOM 680 C C . VAL A 1 88 ? -13.108 15.531 12.042 1.00 80.25 88 VAL A C 1
ATOM 682 O O . VAL A 1 88 ? -12.934 14.723 12.961 1.00 80.25 88 VAL A O 1
ATOM 685 N N . ASN A 1 89 ? -13.410 16.808 12.271 1.00 82.81 89 ASN A N 1
ATOM 686 C CA . ASN A 1 89 ? -13.595 17.348 13.614 1.00 82.81 89 ASN A CA 1
ATOM 687 C C . ASN A 1 89 ? -14.871 16.814 14.279 1.00 82.81 89 ASN A C 1
ATOM 689 O O . ASN A 1 89 ? -14.826 16.455 15.457 1.00 82.81 89 ASN A O 1
ATOM 693 N N . GLU A 1 90 ? -15.965 16.670 13.530 1.00 88.12 90 GLU A N 1
ATOM 694 C CA . GLU A 1 90 ? -17.211 16.077 14.024 1.00 88.12 90 GLU A CA 1
ATOM 695 C C . GLU A 1 90 ? -17.015 14.613 14.445 1.00 88.12 90 GLU A C 1
ATOM 697 O O . GLU A 1 90 ? -17.371 14.227 15.560 1.00 88.12 90 GLU A O 1
ATOM 702 N N . LEU A 1 91 ? -16.357 13.803 13.611 1.00 86.44 91 LEU A N 1
ATOM 703 C CA . LEU A 1 91 ? -16.060 12.404 13.936 1.00 86.44 91 LEU A CA 1
ATOM 704 C C . LEU A 1 91 ? -15.150 12.278 15.167 1.00 86.44 91 LEU A C 1
ATOM 706 O O . LEU A 1 91 ? -15.351 11.398 16.007 1.00 86.44 91 LEU A O 1
ATOM 710 N N . ARG A 1 92 ? -14.168 13.175 15.324 1.00 88.94 92 ARG A N 1
ATOM 711 C CA . ARG A 1 92 ? -13.318 13.226 16.527 1.00 88.94 92 ARG A CA 1
ATOM 712 C C . ARG A 1 92 ? -14.110 13.595 17.776 1.00 88.94 92 ARG A C 1
ATOM 714 O O . ARG 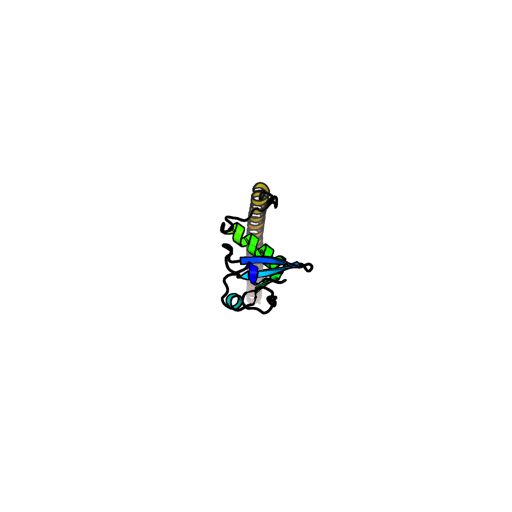A 1 92 ? -13.860 13.029 18.841 1.00 88.94 92 ARG A O 1
ATOM 721 N N . GLN A 1 93 ? -15.059 14.517 17.654 1.00 89.06 93 GLN A N 1
ATOM 722 C CA . GLN A 1 93 ? -15.939 14.885 18.754 1.00 89.06 93 GLN A CA 1
ATOM 723 C C . GLN A 1 93 ? -16.822 13.702 19.169 1.00 89.06 93 GLN A C 1
ATOM 725 O O . GLN A 1 93 ? -16.850 13.364 20.352 1.00 89.06 93 GLN A O 1
ATOM 730 N N . GLN A 1 94 ? -17.436 13.003 18.211 1.00 89.69 94 GLN A N 1
ATOM 731 C CA . GLN A 1 94 ? -18.238 11.805 18.485 1.00 89.69 94 GLN A CA 1
ATOM 732 C C . GLN A 1 94 ? -17.415 10.702 19.165 1.00 89.69 94 GLN A C 1
ATOM 734 O O . GLN A 1 94 ? -17.877 10.086 20.126 1.00 89.69 94 GLN A O 1
ATOM 739 N N . ILE A 1 95 ? -16.169 10.476 18.728 1.00 90.12 95 ILE A N 1
ATOM 740 C CA . ILE A 1 95 ? -15.257 9.517 19.373 1.00 90.12 95 ILE A CA 1
ATOM 741 C C . ILE A 1 95 ? -14.991 9.902 20.833 1.00 90.12 95 ILE A C 1
ATOM 743 O O . ILE A 1 95 ? -15.013 9.034 21.711 1.00 90.12 95 ILE A O 1
ATOM 747 N N . ASN A 1 96 ? -14.757 11.184 21.115 1.00 92.00 96 ASN A N 1
ATOM 748 C CA . ASN A 1 96 ? -14.539 11.655 22.482 1.00 92.00 96 ASN A CA 1
ATOM 749 C C . ASN A 1 96 ? -15.795 11.496 23.346 1.00 92.00 96 ASN A C 1
ATOM 751 O O . ASN A 1 96 ? -15.700 10.981 24.459 1.00 92.00 96 ASN A O 1
ATOM 755 N N . GLU A 1 97 ? -16.966 11.872 22.835 1.00 92.06 97 GLU A N 1
ATOM 756 C CA . GLU A 1 97 ? -18.243 11.731 23.543 1.00 92.06 97 GLU A CA 1
ATOM 757 C C . GLU A 1 97 ? -18.550 10.264 23.873 1.00 92.06 97 GLU A C 1
ATOM 759 O O . GLU A 1 97 ? -18.825 9.930 25.029 1.00 92.06 97 GLU A O 1
ATOM 764 N N . LEU A 1 98 ? -18.406 9.363 22.895 1.00 90.75 98 LEU A N 1
ATOM 765 C CA . LEU A 1 98 ? -18.586 7.922 23.091 1.00 90.75 98 LEU A CA 1
ATOM 766 C C . LEU A 1 98 ? -17.575 7.344 24.088 1.00 90.75 98 LEU A C 1
ATOM 768 O O . LEU A 1 98 ? -17.926 6.499 24.911 1.00 90.75 98 LEU A O 1
ATOM 772 N N . THR A 1 99 ? -16.329 7.817 24.061 1.00 89.56 99 THR A N 1
ATOM 773 C CA . THR A 1 99 ? -15.291 7.378 25.005 1.00 89.56 99 THR A CA 1
ATOM 774 C C . THR A 1 99 ? -15.612 7.817 26.435 1.00 89.56 99 THR A C 1
ATOM 776 O O . THR A 1 99 ? -15.438 7.040 27.378 1.00 89.56 99 THR A O 1
ATOM 779 N N . VAL A 1 100 ? -16.117 9.040 26.614 1.00 91.94 100 VAL A N 1
ATOM 780 C CA . VAL A 1 100 ? -16.547 9.554 27.922 1.00 91.94 100 VAL A CA 1
ATOM 781 C C . VAL A 1 100 ? -17.757 8.773 28.442 1.00 91.94 100 VAL A C 1
ATOM 783 O O . VAL A 1 100 ? -17.742 8.349 29.600 1.00 91.94 100 VAL A O 1
ATOM 786 N N . ALA A 1 101 ? -18.760 8.519 27.597 1.00 88.00 101 ALA A N 1
ATOM 787 C CA . ALA A 1 101 ? -19.936 7.726 27.956 1.00 88.00 101 ALA A CA 1
ATOM 788 C C . ALA A 1 101 ? -19.565 6.285 28.350 1.00 88.00 101 ALA A C 1
ATOM 790 O O . ALA A 1 101 ? -20.009 5.778 29.378 1.00 88.00 101 ALA A O 1
ATOM 791 N N . LEU A 1 102 ? -18.672 5.643 27.592 1.00 88.19 102 LEU A N 1
ATOM 792 C CA . LEU A 1 102 ? -18.205 4.294 27.904 1.00 88.19 102 LEU A CA 1
ATOM 793 C C . LEU A 1 102 ? -17.464 4.237 29.249 1.00 88.19 102 LEU A C 1
ATOM 795 O O . LEU A 1 102 ? -17.612 3.277 30.006 1.00 88.19 102 LEU A O 1
ATOM 799 N N . ASN A 1 103 ? -16.647 5.246 29.557 1.00 86.19 103 ASN A N 1
ATOM 800 C CA . ASN A 1 103 ? -15.906 5.295 30.816 1.00 86.19 103 ASN A CA 1
ATOM 801 C C . ASN A 1 103 ? -16.817 5.555 32.022 1.00 86.19 103 ASN A C 1
ATOM 803 O O . ASN A 1 103 ? -16.629 4.920 33.062 1.00 86.19 103 ASN A O 1
ATOM 807 N N . SER A 1 104 ? -17.818 6.427 31.888 1.00 84.31 104 SER A N 1
ATOM 808 C CA . SER A 1 104 ? -18.787 6.674 32.962 1.00 84.31 104 SER A CA 1
ATOM 809 C C . SER A 1 104 ? -19.664 5.445 33.226 1.00 84.31 104 SER A C 1
ATOM 811 O O . SER A 1 104 ? -19.884 5.077 34.382 1.00 84.31 104 SER A O 1
ATOM 813 N N . GLU A 1 105 ? -20.079 4.730 32.179 1.00 83.44 105 GLU A N 1
ATOM 814 C CA . GLU A 1 105 ? -20.836 3.487 32.321 1.00 83.44 105 GLU A CA 1
ATOM 815 C C . GLU A 1 105 ? -20.001 2.371 32.961 1.00 83.44 105 GLU A C 1
ATOM 817 O O . GLU A 1 105 ? -20.453 1.720 33.908 1.00 83.44 105 GLU A O 1
ATOM 822 N N . LYS A 1 106 ? -18.735 2.207 32.550 1.00 84.06 106 LYS A N 1
ATOM 823 C CA . LYS A 1 106 ? -17.795 1.290 33.221 1.00 84.06 106 LYS A CA 1
ATOM 824 C C . LYS A 1 106 ? -17.658 1.607 34.710 1.00 84.06 106 LYS A C 1
ATOM 826 O O . LYS A 1 106 ? -17.666 0.688 35.531 1.00 84.06 106 LYS A O 1
ATOM 831 N N . GLN A 1 107 ? -17.556 2.885 35.072 1.00 78.81 107 GLN A N 1
ATOM 832 C CA . GLN A 1 107 ? -17.447 3.306 36.466 1.00 78.81 107 GLN A CA 1
ATOM 833 C C . GLN A 1 107 ? -18.725 2.995 37.261 1.00 78.81 107 GLN A C 1
ATOM 835 O O . GLN A 1 107 ? -18.637 2.458 38.367 1.00 78.81 107 GLN A O 1
ATOM 840 N N . ASN A 1 108 ? -19.905 3.232 36.684 1.00 76.62 108 ASN A N 1
ATOM 841 C CA . ASN A 1 108 ? -21.188 2.897 37.309 1.00 76.62 108 ASN A CA 1
ATOM 842 C C . ASN A 1 108 ? -21.362 1.390 37.532 1.00 76.62 108 ASN A C 1
ATOM 844 O O . ASN A 1 108 ? -21.791 0.974 38.609 1.00 76.62 108 ASN A O 1
ATOM 848 N N . VAL A 1 109 ? -20.968 0.553 36.569 1.00 77.94 109 VAL A N 1
ATOM 849 C CA . VAL A 1 109 ? -21.005 -0.911 36.726 1.00 77.94 109 VAL A CA 1
ATOM 850 C C . VAL A 1 109 ? -20.081 -1.368 37.860 1.00 77.94 109 VAL A C 1
ATOM 852 O O . VAL A 1 109 ? -20.447 -2.246 38.644 1.00 77.94 109 VAL A O 1
ATOM 855 N N . VAL A 1 110 ? -18.894 -0.770 37.989 1.00 77.88 110 VAL A N 1
ATOM 856 C CA . VAL A 1 110 ? -17.960 -1.083 39.084 1.00 77.88 110 VAL A CA 1
ATOM 857 C C . VAL A 1 110 ? -18.535 -0.672 40.443 1.00 77.88 110 VAL A C 1
ATOM 859 O O . VAL A 1 110 ? -18.486 -1.463 41.388 1.00 77.88 110 VAL A O 1
ATOM 862 N N . LEU A 1 111 ? -19.122 0.524 40.544 1.00 71.88 111 LEU A N 1
ATOM 863 C CA . LEU A 1 111 ? -19.751 1.011 41.776 1.00 71.88 111 LEU A CA 1
ATOM 864 C C . LEU A 1 111 ? -20.961 0.155 42.180 1.00 71.88 111 LEU A C 1
ATOM 866 O O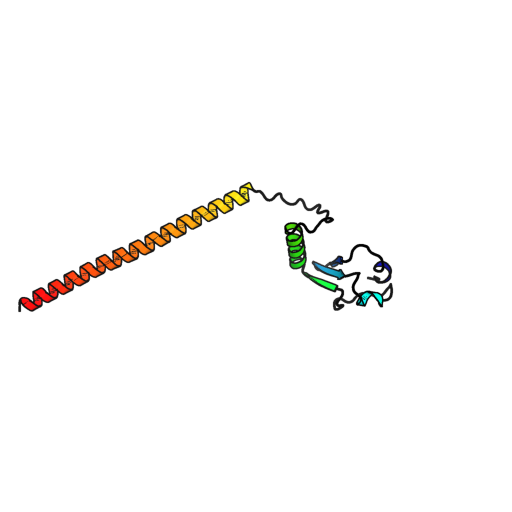 . LEU A 1 111 ? -21.078 -0.215 43.346 1.00 71.88 111 LEU A O 1
ATOM 870 N N . SER A 1 112 ? -21.801 -0.236 41.218 1.00 74.81 112 SER A N 1
ATOM 871 C CA . SER A 1 112 ? -22.954 -1.119 41.438 1.00 74.81 112 SER A CA 1
ATOM 872 C C . SER A 1 112 ? -22.548 -2.514 41.933 1.00 74.81 112 SER A C 1
ATOM 874 O O . SER A 1 112 ? -23.149 -3.049 42.864 1.00 74.81 112 SER A O 1
ATOM 876 N N . LYS A 1 113 ? -21.483 -3.106 41.376 1.00 75.12 113 LYS A N 1
ATOM 877 C CA . LYS A 1 113 ? -20.964 -4.396 41.866 1.00 75.12 113 LYS A CA 1
ATOM 878 C C . LYS A 1 113 ? -20.414 -4.295 43.288 1.00 75.12 113 LYS A C 1
ATOM 880 O O . LYS A 1 113 ? -20.550 -5.243 44.063 1.00 75.12 113 LYS A O 1
ATOM 885 N N . LYS A 1 114 ? -19.786 -3.166 43.633 1.00 76.62 114 LYS A N 1
ATOM 886 C CA . LYS A 1 114 ? -19.259 -2.925 44.980 1.00 76.62 114 LYS A CA 1
ATOM 887 C C . LYS A 1 114 ? -20.389 -2.809 46.005 1.00 76.62 114 LYS A C 1
ATOM 889 O O . LYS A 1 114 ? -20.319 -3.492 47.023 1.00 76.62 114 LYS A O 1
ATOM 894 N N . SER A 1 115 ? -21.429 -2.025 45.714 1.00 77.31 115 SER A N 1
ATOM 895 C CA . SER A 1 115 ? -22.570 -1.859 46.624 1.00 77.31 115 SER A CA 1
ATOM 896 C C . SER A 1 115 ? -23.343 -3.162 46.824 1.00 77.31 115 SER A C 1
ATOM 898 O O . SER A 1 115 ? -23.648 -3.516 47.956 1.00 77.31 115 SER A O 1
ATOM 900 N N . LEU A 1 116 ? -23.568 -3.943 45.761 1.00 79.88 116 LEU A N 1
ATOM 901 C CA . LEU A 1 116 ? -24.235 -5.244 45.872 1.00 79.88 116 LEU A CA 1
ATOM 902 C C . LEU A 1 116 ? -23.470 -6.209 46.792 1.00 79.88 116 LEU A C 1
ATOM 904 O O . LEU A 1 116 ? -24.075 -6.904 47.608 1.00 79.88 116 LEU A O 1
ATOM 908 N N . LYS A 1 117 ? -22.136 -6.247 46.677 1.00 85.62 117 LYS A N 1
ATOM 909 C CA . LYS A 1 117 ? -21.286 -7.083 47.534 1.00 85.62 117 LYS A CA 1
ATOM 910 C C . LYS A 1 117 ? -21.343 -6.638 48.997 1.00 85.62 117 LYS A C 1
ATOM 912 O O . LYS A 1 117 ? -21.377 -7.490 49.879 1.00 85.62 117 LYS A O 1
ATOM 917 N N . GLU A 1 118 ? -21.349 -5.333 49.244 1.00 83.75 118 GLU A N 1
ATOM 918 C CA . GLU A 1 118 ? -21.441 -4.758 50.589 1.00 83.75 118 GLU A CA 1
ATOM 919 C C . GLU A 1 118 ? -22.783 -5.095 51.249 1.00 83.75 118 GLU A C 1
ATOM 921 O O . GLU A 1 118 ? -22.798 -5.649 52.347 1.00 83.75 118 GLU A O 1
ATOM 926 N N . THR A 1 119 ? -23.898 -4.906 50.535 1.00 85.38 119 THR A N 1
ATOM 927 C CA . THR A 1 119 ? -25.234 -5.286 51.017 1.00 85.38 119 THR A CA 1
ATOM 928 C C . THR A 1 119 ? -25.332 -6.789 51.287 1.00 85.38 119 THR A C 1
ATOM 930 O O . THR A 1 119 ? -25.808 -7.200 52.343 1.00 85.38 119 THR A O 1
ATOM 933 N N . ALA A 1 120 ? -24.833 -7.639 50.383 1.00 88.06 120 ALA A N 1
ATOM 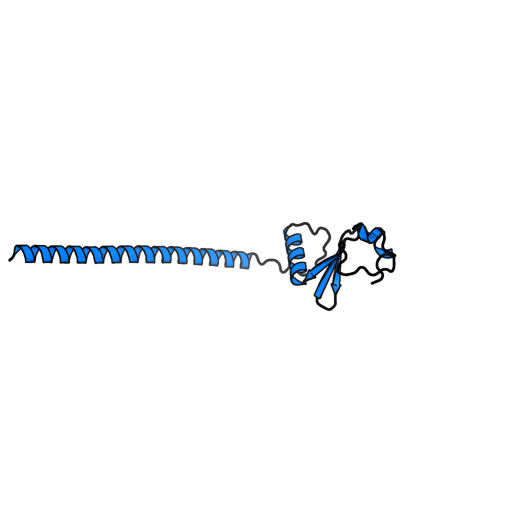934 C CA . ALA A 1 120 ? -24.825 -9.086 50.601 1.00 88.06 120 ALA A CA 1
ATOM 935 C C . ALA A 1 120 ? -24.006 -9.482 51.844 1.00 88.06 120 ALA A C 1
ATOM 937 O O . ALA A 1 120 ? -24.433 -10.341 52.614 1.00 88.06 120 ALA A O 1
ATOM 938 N N . MET A 1 121 ? -22.856 -8.838 52.066 1.00 88.50 121 MET A N 1
ATOM 939 C CA . MET A 1 121 ? -22.009 -9.087 53.233 1.00 88.50 121 MET A CA 1
ATOM 940 C C . MET A 1 121 ? -22.695 -8.670 54.539 1.00 88.50 121 MET A C 1
ATOM 942 O O . MET A 1 121 ? -22.635 -9.417 55.513 1.00 88.50 121 MET A O 1
ATOM 946 N N . GLU A 1 122 ? -23.405 -7.541 54.553 1.00 89.12 122 GLU A N 1
ATOM 947 C CA . GLU A 1 122 ? -24.194 -7.099 55.709 1.00 89.12 122 GLU A CA 1
ATOM 948 C C . GLU A 1 122 ? -25.283 -8.118 56.081 1.00 89.12 122 GLU A C 1
ATOM 950 O O . GLU A 1 122 ? -25.437 -8.478 57.251 1.00 89.12 122 GLU A O 1
ATOM 955 N N . HIS A 1 123 ? -25.998 -8.654 55.087 1.00 89.81 123 HIS A N 1
ATOM 956 C CA . HIS A 1 123 ? -27.002 -9.694 55.319 1.00 89.81 123 HIS A CA 1
ATOM 957 C C . HIS A 1 123 ? -26.393 -10.993 55.857 1.00 89.81 123 HIS A C 1
ATOM 959 O O . HIS A 1 123 ? -26.966 -11.592 56.766 1.00 89.81 123 HIS A O 1
ATOM 965 N N . VAL A 1 124 ? -25.232 -11.412 55.344 1.00 87.38 124 VAL A N 1
ATOM 966 C CA . VAL A 1 124 ? -24.521 -12.602 55.842 1.00 87.38 124 VAL A CA 1
ATOM 967 C C . VAL A 1 12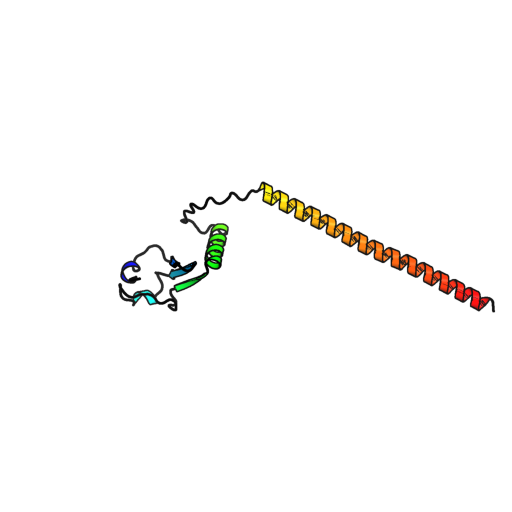4 ? -24.090 -12.416 57.295 1.00 87.38 124 VAL A C 1
ATOM 969 O O . VAL A 1 124 ? -24.314 -13.306 58.110 1.00 87.38 124 VAL A O 1
ATOM 972 N N . VAL A 1 125 ? -23.531 -11.254 57.645 1.00 88.50 125 VAL A N 1
ATOM 973 C CA . VAL A 1 125 ? -23.138 -10.946 59.030 1.00 88.50 125 VAL A CA 1
ATOM 974 C C . VAL A 1 125 ? -24.354 -10.936 59.954 1.00 88.50 125 VAL A C 1
ATOM 976 O O . VAL A 1 125 ? -24.296 -11.500 61.044 1.00 88.50 125 VAL A O 1
ATOM 979 N N . ARG A 1 126 ? -25.479 -10.354 59.517 1.00 88.81 126 ARG A N 1
ATOM 980 C CA . ARG A 1 126 ? -26.725 -10.369 60.295 1.00 88.81 126 ARG A CA 1
ATOM 981 C C . ARG A 1 126 ? -27.236 -11.795 60.519 1.00 88.81 126 ARG A C 1
ATOM 983 O O . ARG A 1 126 ? -27.623 -12.110 61.636 1.00 88.81 126 ARG A O 1
ATOM 990 N N . LEU A 1 127 ? -27.227 -12.648 59.494 1.00 87.81 127 LEU A N 1
ATOM 991 C CA . LEU A 1 127 ? -27.643 -14.048 59.625 1.00 87.81 127 LEU A CA 1
ATOM 992 C C . LEU A 1 127 ? -26.726 -14.830 60.572 1.00 87.81 127 LEU A C 1
ATOM 994 O O . LEU A 1 127 ? -27.229 -15.536 61.436 1.00 87.81 127 LEU A O 1
ATOM 998 N N . ALA A 1 128 ? -25.407 -14.654 60.458 1.00 86.81 128 ALA A N 1
ATOM 999 C CA . ALA A 1 128 ? -24.442 -15.280 61.360 1.00 86.81 128 ALA A CA 1
ATOM 1000 C C . ALA A 1 128 ? -24.649 -14.837 62.819 1.00 86.81 128 ALA A C 1
ATOM 1002 O O . ALA A 1 128 ? -24.651 -15.667 63.719 1.00 86.81 128 ALA A O 1
ATOM 1003 N N . ALA A 1 129 ? -24.908 -13.546 63.054 1.00 86.38 129 ALA A N 1
ATOM 1004 C CA . ALA A 1 129 ? -25.212 -13.037 64.391 1.00 86.38 129 ALA A CA 1
ATOM 1005 C C . ALA A 1 129 ? -26.531 -13.601 64.957 1.00 86.38 129 ALA A C 1
ATOM 1007 O O . ALA A 1 129 ? -26.630 -13.853 66.155 1.00 86.38 129 ALA A O 1
ATOM 1008 N N . MET A 1 130 ? -27.547 -13.808 64.112 1.00 84.56 130 MET A N 1
ATOM 1009 C CA . MET A 1 130 ? -28.812 -14.433 64.524 1.00 84.56 130 MET A CA 1
ATOM 1010 C C . MET A 1 130 ? -28.640 -15.922 64.849 1.00 84.56 130 MET A C 1
ATOM 1012 O O . MET A 1 130 ? -29.289 -16.413 65.771 1.00 84.56 130 MET A O 1
ATOM 1016 N N . ASP A 1 131 ? -27.767 -16.625 64.126 1.00 85.75 131 ASP A N 1
ATOM 1017 C CA . ASP A 1 131 ? -27.434 -18.028 64.394 1.00 85.75 131 ASP A CA 1
ATOM 1018 C C . ASP A 1 131 ? -26.657 -18.178 65.714 1.00 85.75 131 ASP A C 1
ATOM 1020 O O . ASP A 1 131 ? -27.034 -18.982 66.567 1.00 85.75 131 ASP A O 1
ATOM 1024 N N . ASP A 1 132 ? -25.669 -17.306 65.959 1.00 81.44 132 ASP A N 1
ATOM 1025 C CA . ASP A 1 132 ? -24.955 -17.221 67.242 1.00 81.44 132 ASP A CA 1
ATOM 1026 C C . ASP A 1 132 ? -25.923 -16.962 68.411 1.00 81.44 132 ASP A C 1
ATOM 1028 O O . ASP A 1 132 ? -25.875 -17.659 69.426 1.00 81.44 132 ASP A O 1
ATOM 1032 N N . MET A 1 133 ? -26.857 -16.011 68.274 1.00 77.81 133 MET A N 1
ATOM 1033 C CA . MET A 1 133 ? -27.868 -15.745 69.309 1.00 77.81 133 MET A CA 1
ATOM 1034 C C . MET A 1 133 ? -28.804 -16.936 69.553 1.00 77.81 133 MET A C 1
ATOM 1036 O O . MET A 1 133 ? -29.184 -17.180 70.698 1.00 77.81 133 MET A O 1
ATOM 1040 N N . ASN A 1 134 ? -29.162 -17.690 68.511 1.00 77.31 134 ASN A N 1
ATOM 1041 C CA . ASN A 1 134 ? -29.957 -18.910 68.656 1.00 77.31 134 ASN A CA 1
ATOM 1042 C C . ASN A 1 134 ? -29.174 -20.021 69.370 1.00 77.31 134 ASN A C 1
ATOM 1044 O O . ASN A 1 134 ? -29.750 -20.719 70.202 1.00 77.31 134 ASN A O 1
ATOM 1048 N N . SER A 1 135 ? -27.874 -20.158 69.093 1.00 77.19 135 SER A N 1
ATOM 1049 C CA . SER A 1 135 ? -27.003 -21.127 69.772 1.00 77.19 135 SER A CA 1
ATOM 1050 C C . SER A 1 135 ? -26.782 -20.811 71.257 1.00 77.19 135 SER A C 1
ATOM 1052 O O . SER A 1 135 ? -26.622 -21.725 72.056 1.00 77.19 135 SER A O 1
ATOM 1054 N N . LEU A 1 136 ? -26.823 -19.528 71.638 1.00 68.31 136 LEU A N 1
ATOM 1055 C CA . LEU A 1 136 ? -26.712 -19.062 73.027 1.00 68.31 136 LEU A CA 1
ATOM 1056 C C . LEU A 1 136 ? -28.029 -19.176 73.818 1.00 68.31 136 LEU A C 1
ATOM 1058 O O . LEU A 1 136 ? -28.026 -19.005 75.036 1.00 68.31 136 LEU A O 1
ATOM 1062 N N . SER A 1 137 ? -29.154 -19.410 73.133 1.00 66.56 137 SER A N 1
ATOM 1063 C CA . SER A 1 137 ? -30.490 -19.532 73.729 1.00 66.56 137 SER A CA 1
ATOM 1064 C C . SER A 1 137 ? -30.933 -20.988 73.964 1.00 66.56 137 SER A C 1
ATOM 1066 O O . SER A 1 137 ? -32.040 -21.190 74.476 1.00 66.56 137 SER A O 1
ATOM 1068 N N . GLN A 1 138 ? -30.119 -21.980 73.585 1.00 52.19 138 GLN A N 1
ATOM 1069 C CA . GLN A 1 138 ? -30.290 -23.404 73.922 1.00 52.19 138 GLN A CA 1
ATOM 1070 C C . GLN A 1 138 ? -29.319 -23.819 75.027 1.00 52.19 138 GLN A C 1
ATOM 1072 O O . GLN A 1 138 ? -29.724 -24.676 75.844 1.00 52.19 138 GLN A O 1
#